Protein AF-A0A2W2BD56-F1 (afdb_monomer_lite)

Radius of gyration: 13.23 Å; chains: 1; bounding box: 44×21×30 Å

Secondary structure (DSSP, 8-state):
--HHHHHHHHHHHHHTTTS-HHHHHHHHHHHHHHHS-HHHHHHHHHHHHH-GGGS-HHHHHHGGGS-BTTTBTTSTTSSSS-----

Structure (mmCIF, N/CA/C/O backbone):
data_AF-A0A2W2BD56-F1
#
_entry.id   AF-A0A2W2BD56-F1
#
loop_
_atom_site.group_PDB
_atom_site.id
_atom_site.type_symbol
_atom_site.label_atom_id
_atom_site.label_alt_id
_atom_site.label_comp_id
_atom_site.label_asym_id
_atom_site.label_entity_id
_atom_site.label_seq_id
_atom_site.pdbx_PDB_ins_code
_atom_site.Cartn_x
_atom_site.Cartn_y
_atom_site.Cartn_z
_atom_site.occupancy
_atom_site.B_iso_or_equiv
_atom_site.auth_seq_id
_atom_site.auth_comp_id
_atom_site.auth_asym_id
_atom_site.auth_atom_id
_atom_site.pdbx_PDB_model_num
ATOM 1 N N . MET A 1 1 ? -15.072 6.605 1.882 1.00 66.06 1 MET A N 1
ATOM 2 C CA . MET A 1 1 ? -14.337 6.968 0.654 1.00 66.06 1 MET A CA 1
ATOM 3 C C . MET A 1 1 ? -13.595 8.297 0.740 1.00 66.06 1 MET A C 1
ATOM 5 O O . MET A 1 1 ? -14.076 9.336 0.293 1.00 66.06 1 MET A O 1
ATOM 9 N N . ASP A 1 2 ? -12.365 8.244 1.243 1.00 78.94 2 ASP A N 1
ATOM 10 C CA . ASP A 1 2 ? -11.316 9.223 0.949 1.00 78.94 2 ASP A CA 1
ATOM 11 C C . ASP A 1 2 ? -10.767 9.001 -0.466 1.00 78.94 2 ASP A C 1
ATOM 13 O O . ASP A 1 2 ? -9.800 8.270 -0.693 1.00 78.94 2 ASP A O 1
ATOM 17 N N . SER A 1 3 ? -11.417 9.638 -1.438 1.00 83.75 3 SER A N 1
ATOM 18 C CA . SER A 1 3 ? -11.086 9.506 -2.857 1.00 83.75 3 SER A CA 1
ATOM 19 C C . SER A 1 3 ? -9.647 9.908 -3.175 1.00 83.75 3 SER A C 1
ATOM 21 O O . SER A 1 3 ? -9.058 9.347 -4.096 1.00 83.75 3 SER A O 1
ATOM 23 N N . HIS A 1 4 ? -9.046 10.824 -2.414 1.00 91.38 4 HIS A N 1
ATOM 24 C CA . HIS A 1 4 ? -7.665 11.239 -2.632 1.00 91.38 4 HIS A CA 1
ATOM 25 C C . HIS A 1 4 ? -6.674 10.145 -2.215 1.00 91.38 4 HIS A C 1
ATOM 27 O O . HIS A 1 4 ? -5.742 9.848 -2.961 1.00 91.38 4 HIS A O 1
ATOM 33 N N . LEU A 1 5 ? -6.897 9.491 -1.069 1.00 92.94 5 LEU A N 1
ATOM 34 C CA . LEU A 1 5 ? -6.056 8.377 -0.614 1.00 92.94 5 LEU A CA 1
ATOM 35 C C . LEU A 1 5 ? -6.079 7.200 -1.600 1.00 92.94 5 LEU A C 1
ATOM 37 O O . LEU A 1 5 ? -5.026 6.651 -1.930 1.00 92.94 5 LEU A O 1
ATOM 41 N N . VAL A 1 6 ? -7.271 6.846 -2.092 1.00 92.69 6 VAL A N 1
ATOM 42 C CA . VAL A 1 6 ? -7.462 5.771 -3.079 1.00 92.69 6 VAL A CA 1
ATOM 43 C C . VAL A 1 6 ? -6.757 6.108 -4.395 1.00 92.69 6 VAL A C 1
ATOM 45 O O . VAL A 1 6 ? -6.023 5.274 -4.925 1.00 92.69 6 VAL A O 1
ATOM 48 N N . HIS A 1 7 ? -6.904 7.343 -4.892 1.00 94.44 7 HIS A N 1
ATOM 49 C CA . HIS A 1 7 ? -6.201 7.794 -6.098 1.00 94.44 7 HIS A CA 1
ATOM 50 C C . HIS A 1 7 ? -4.682 7.716 -5.934 1.00 94.44 7 HIS A C 1
ATOM 52 O O . HIS A 1 7 ? -4.021 7.119 -6.777 1.00 94.44 7 HIS A O 1
ATOM 58 N N . MET A 1 8 ? -4.130 8.226 -4.826 1.00 94.56 8 MET A N 1
ATOM 59 C CA . MET A 1 8 ? -2.686 8.154 -4.573 1.00 94.56 8 MET A CA 1
ATOM 60 C C . MET A 1 8 ? -2.177 6.707 -4.544 1.00 94.56 8 MET A C 1
ATOM 62 O O . MET A 1 8 ? -1.131 6.413 -5.120 1.00 94.56 8 MET A O 1
ATOM 66 N N . ALA A 1 9 ? -2.905 5.793 -3.894 1.00 93.75 9 ALA A N 1
ATOM 67 C CA . ALA A 1 9 ? -2.545 4.376 -3.868 1.00 93.75 9 ALA A CA 1
ATOM 68 C C . ALA A 1 9 ? -2.528 3.781 -5.286 1.00 93.75 9 ALA A C 1
ATOM 70 O O . ALA A 1 9 ? -1.544 3.164 -5.699 1.00 93.75 9 ALA A O 1
ATOM 71 N N . ASN A 1 10 ? -3.588 4.013 -6.057 1.00 94.69 10 ASN A N 1
ATOM 72 C CA . ASN A 1 10 ? -3.702 3.510 -7.423 1.00 94.69 10 ASN A CA 1
ATOM 73 C C . ASN A 1 10 ? -2.636 4.096 -8.360 1.00 94.69 10 ASN A C 1
ATOM 75 O O . ASN A 1 10 ? -2.110 3.367 -9.203 1.00 94.69 10 ASN A O 1
ATOM 79 N N . ASP A 1 11 ? -2.266 5.364 -8.186 1.00 95.00 11 ASP A N 1
ATOM 80 C CA . ASP A 1 11 ? -1.191 5.997 -8.951 1.00 95.00 11 ASP A CA 1
ATOM 81 C C . ASP A 1 11 ? 0.155 5.322 -8.678 1.00 95.00 11 ASP A C 1
ATOM 83 O O . ASP A 1 11 ? 0.859 4.959 -9.624 1.00 95.00 11 ASP A O 1
ATOM 87 N N . ILE A 1 12 ? 0.492 5.059 -7.409 1.00 93.31 12 ILE A N 1
ATOM 88 C CA . ILE A 1 12 ? 1.723 4.337 -7.042 1.00 93.31 12 ILE A CA 1
ATOM 89 C C . ILE A 1 12 ? 1.759 2.958 -7.714 1.00 93.31 12 ILE A C 1
ATOM 91 O O . ILE A 1 12 ? 2.790 2.575 -8.271 1.00 93.31 12 ILE A O 1
ATOM 95 N N . ALA A 1 13 ? 0.642 2.224 -7.711 1.00 92.94 13 ALA A N 1
ATOM 96 C CA . ALA A 1 13 ? 0.546 0.938 -8.400 1.00 92.94 13 ALA A CA 1
ATOM 97 C C . ALA A 1 13 ? 0.742 1.071 -9.917 1.00 92.94 13 ALA A C 1
ATOM 99 O O . ALA A 1 13 ? 1.487 0.296 -10.517 1.00 92.94 13 ALA A O 1
ATOM 100 N N . ARG A 1 14 ? 0.132 2.082 -10.542 1.00 92.88 14 ARG A N 1
ATOM 101 C CA . ARG A 1 14 ? 0.259 2.334 -11.981 1.00 92.88 14 ARG A CA 1
ATOM 102 C C . ARG A 1 14 ? 1.695 2.653 -12.393 1.00 92.88 14 ARG A C 1
ATOM 104 O O . ARG A 1 14 ? 2.128 2.205 -13.450 1.00 92.88 14 ARG A O 1
ATOM 111 N N . PHE A 1 15 ? 2.455 3.367 -11.562 1.00 90.19 15 PHE A N 1
ATOM 112 C CA . PHE A 1 15 ? 3.879 3.620 -11.818 1.00 90.19 15 PHE A CA 1
ATOM 113 C C . PHE A 1 15 ? 4.713 2.335 -11.892 1.00 90.19 15 PHE A C 1
ATOM 115 O O . PHE A 1 15 ? 5.693 2.289 -12.631 1.00 90.19 15 PHE A O 1
ATOM 122 N N . HIS A 1 16 ? 4.310 1.287 -11.170 1.00 87.50 16 HIS A N 1
ATOM 123 C CA . HIS A 1 16 ? 5.054 0.030 -11.081 1.00 87.50 16 HIS A CA 1
ATOM 124 C C . HIS A 1 16 ? 4.476 -1.091 -11.957 1.00 87.50 16 HIS A C 1
ATOM 126 O O . HIS A 1 16 ? 4.966 -2.214 -11.914 1.00 87.50 16 HIS A O 1
ATOM 132 N N . GLN A 1 17 ? 3.485 -0.798 -12.805 1.00 85.12 17 GL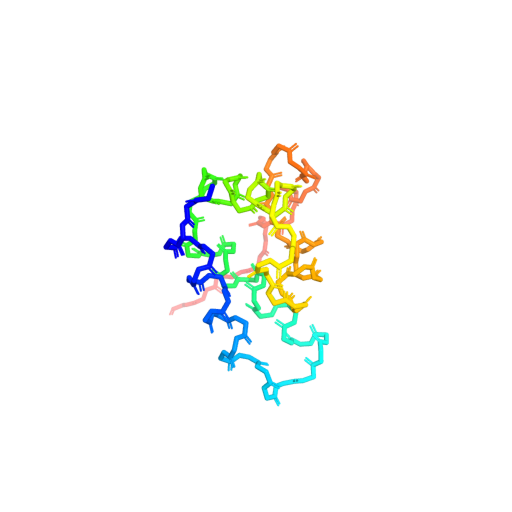N A N 1
ATOM 133 C CA . GLN A 1 17 ? 2.829 -1.796 -13.661 1.00 85.12 17 GLN A CA 1
ATOM 134 C C . GLN A 1 17 ? 3.756 -2.437 -14.714 1.00 85.12 17 GLN A C 1
ATOM 136 O O . GLN A 1 17 ? 3.397 -3.446 -15.311 1.00 85.12 17 GLN A O 1
ATOM 141 N N . SER A 1 18 ? 4.912 -1.824 -14.986 1.00 87.94 18 SER A N 1
ATOM 142 C CA . SER A 1 18 ? 5.900 -2.319 -15.955 1.00 87.94 18 SER A CA 1
ATOM 143 C C . SER A 1 18 ? 6.852 -3.371 -15.371 1.00 87.94 18 SER A C 1
ATOM 145 O O . SER A 1 18 ? 7.602 -3.983 -16.128 1.00 87.94 18 SER A O 1
ATOM 147 N N . PHE A 1 19 ? 6.860 -3.551 -14.047 1.00 88.88 19 PHE A N 1
ATOM 148 C CA . PHE A 1 19 ? 7.659 -4.571 -13.366 1.00 88.88 19 PHE A CA 1
ATOM 149 C C . PHE A 1 19 ? 6.894 -5.895 -13.279 1.00 88.88 19 PHE A C 1
ATOM 151 O O . PHE A 1 19 ? 5.684 -5.946 -13.518 1.00 88.88 19 PHE A O 1
ATOM 158 N N . SER A 1 20 ? 7.593 -6.977 -12.925 1.00 91.81 20 SER A N 1
ATOM 159 C CA . SER A 1 20 ? 6.917 -8.231 -12.591 1.00 91.81 20 SER A CA 1
ATOM 160 C C . SER A 1 20 ? 6.006 -8.039 -11.373 1.00 91.81 20 SER A C 1
ATOM 162 O O . SER A 1 20 ? 6.235 -7.153 -10.551 1.00 91.81 20 SER A O 1
ATOM 164 N N . GLU A 1 21 ? 4.959 -8.856 -11.251 1.00 88.69 21 GLU A N 1
ATOM 165 C CA . GLU A 1 21 ? 3.968 -8.694 -10.182 1.00 88.69 21 GLU A CA 1
ATOM 166 C C . GLU A 1 21 ? 4.605 -8.720 -8.784 1.00 88.69 21 GLU A C 1
ATOM 168 O O . GLU A 1 21 ? 4.314 -7.847 -7.970 1.00 88.69 21 GLU A O 1
ATOM 173 N N . ASP A 1 22 ? 5.521 -9.656 -8.530 1.00 89.38 22 ASP A N 1
ATOM 174 C CA . ASP A 1 22 ? 6.202 -9.786 -7.238 1.00 89.38 22 ASP A CA 1
ATOM 175 C C . ASP A 1 22 ? 7.070 -8.561 -6.906 1.00 89.38 22 ASP A C 1
ATOM 177 O O . ASP A 1 22 ? 7.029 -8.049 -5.780 1.00 89.38 22 ASP A O 1
ATOM 181 N N . GLU A 1 23 ? 7.826 -8.057 -7.887 1.00 92.44 23 GLU A N 1
ATOM 182 C CA . GLU A 1 23 ? 8.650 -6.851 -7.735 1.00 92.44 23 GLU A CA 1
ATOM 183 C C . GLU A 1 23 ? 7.774 -5.618 -7.519 1.00 92.44 23 GLU A C 1
ATOM 185 O O . GLU A 1 23 ? 7.992 -4.850 -6.580 1.00 92.44 23 GLU A O 1
ATOM 190 N N . ALA A 1 24 ? 6.735 -5.457 -8.338 1.00 93.56 24 ALA A N 1
ATOM 191 C CA . ALA A 1 24 ? 5.793 -4.356 -8.240 1.00 93.56 24 ALA A CA 1
ATOM 192 C C . ALA A 1 24 ? 5.096 -4.356 -6.872 1.00 93.56 24 ALA A C 1
ATOM 194 O O . ALA A 1 24 ? 5.006 -3.314 -6.220 1.00 93.56 24 ALA A O 1
ATOM 195 N N . MET A 1 25 ? 4.670 -5.528 -6.387 1.00 93.81 25 MET A N 1
ATOM 196 C CA . MET A 1 25 ? 4.034 -5.676 -5.080 1.00 93.81 25 MET A CA 1
ATOM 197 C C . MET A 1 25 ? 4.941 -5.188 -3.953 1.00 93.81 25 MET A C 1
ATOM 199 O O . MET A 1 25 ? 4.474 -4.502 -3.036 1.00 93.81 25 MET A O 1
ATOM 203 N N . GLN A 1 26 ? 6.222 -5.558 -4.013 1.00 92.25 26 GLN A N 1
ATOM 204 C CA . GLN A 1 26 ? 7.215 -5.170 -3.022 1.00 92.25 26 GLN A CA 1
ATOM 205 C C . GLN A 1 26 ? 7.536 -3.674 -3.088 1.00 92.25 26 GLN A C 1
ATOM 207 O O . GLN A 1 26 ? 7.472 -3.007 -2.056 1.00 92.25 26 GLN A O 1
ATOM 212 N N . MET A 1 27 ? 7.785 -3.127 -4.280 1.00 92.12 27 MET A N 1
ATOM 213 C CA . MET A 1 27 ? 8.090 -1.703 -4.464 1.00 92.12 27 MET A CA 1
ATOM 214 C C . MET A 1 27 ? 6.937 -0.800 -4.004 1.00 92.12 27 MET A C 1
ATOM 216 O O . MET A 1 27 ? 7.161 0.199 -3.319 1.00 92.12 27 MET A O 1
ATOM 220 N N . VAL A 1 28 ? 5.691 -1.173 -4.311 1.00 94.75 28 VAL A N 1
ATOM 221 C CA . VAL A 1 28 ? 4.489 -0.452 -3.860 1.00 94.75 28 VAL A CA 1
ATOM 222 C C . VAL A 1 28 ? 4.383 -0.464 -2.334 1.00 94.75 28 VAL A C 1
ATOM 224 O O . VAL A 1 28 ? 4.186 0.585 -1.714 1.00 94.75 28 VAL A O 1
ATOM 227 N N . ALA A 1 29 ? 4.551 -1.633 -1.708 1.00 93.69 29 ALA A N 1
ATOM 228 C CA . ALA A 1 29 ? 4.479 -1.756 -0.256 1.00 93.69 29 ALA A CA 1
ATOM 229 C C . ALA A 1 29 ? 5.599 -0.971 0.446 1.00 93.69 29 ALA A C 1
ATOM 231 O O . ALA A 1 29 ? 5.342 -0.280 1.433 1.00 93.69 29 ALA A O 1
ATOM 232 N N . GLU A 1 30 ? 6.828 -1.021 -0.073 1.00 93.00 30 GLU A N 1
ATOM 233 C CA . GLU A 1 30 ? 7.959 -0.236 0.428 1.00 93.00 30 GLU A CA 1
ATOM 234 C C . GLU A 1 30 ? 7.714 1.270 0.297 1.00 93.00 30 GLU A C 1
ATOM 236 O O . GLU A 1 30 ? 7.943 2.012 1.257 1.00 93.00 30 GLU A O 1
ATOM 241 N N . HIS A 1 31 ? 7.187 1.727 -0.843 1.00 93.88 31 HIS A N 1
ATOM 242 C CA . HIS A 1 31 ? 6.864 3.134 -1.062 1.00 93.88 31 HIS A CA 1
ATOM 243 C C . HIS A 1 31 ? 5.830 3.637 -0.050 1.00 93.88 31 HIS A C 1
ATOM 245 O O . HIS A 1 31 ? 6.046 4.673 0.583 1.00 93.88 31 HIS A O 1
ATOM 251 N N . ILE A 1 32 ? 4.743 2.890 0.155 1.00 93.69 32 ILE A N 1
ATOM 252 C CA . ILE A 1 32 ? 3.706 3.233 1.136 1.00 93.69 32 ILE A CA 1
ATOM 253 C C . ILE A 1 32 ? 4.288 3.207 2.554 1.00 93.69 32 ILE A C 1
ATOM 255 O O . ILE A 1 32 ? 4.122 4.159 3.312 1.00 93.69 32 ILE A O 1
ATOM 259 N N . ASN A 1 33 ? 5.047 2.172 2.916 1.00 92.31 33 ASN A N 1
ATOM 260 C CA . ASN A 1 33 ? 5.657 2.057 4.243 1.00 92.31 33 ASN A CA 1
ATOM 261 C C . ASN A 1 33 ? 6.661 3.176 4.558 1.00 92.31 33 ASN A C 1
ATOM 263 O O . ASN A 1 33 ? 6.838 3.516 5.729 1.00 92.31 33 ASN A O 1
ATOM 267 N N . LYS A 1 34 ? 7.355 3.706 3.545 1.00 91.88 34 LYS A N 1
ATOM 268 C CA . LYS A 1 34 ? 8.362 4.764 3.702 1.00 91.88 34 LYS A CA 1
ATOM 269 C C . LYS A 1 34 ? 7.755 6.165 3.687 1.00 91.88 34 LYS A C 1
ATOM 271 O O . LYS A 1 34 ? 8.211 7.013 4.446 1.00 91.88 34 LYS A O 1
ATOM 276 N N . ASN A 1 35 ? 6.762 6.411 2.834 1.00 93.56 35 ASN A N 1
ATOM 277 C CA . ASN A 1 35 ? 6.235 7.758 2.603 1.00 93.56 35 ASN A CA 1
ATOM 278 C C . ASN A 1 35 ? 4.956 8.055 3.395 1.00 93.56 35 ASN A C 1
ATOM 280 O O . ASN A 1 35 ? 4.629 9.223 3.588 1.00 93.56 35 ASN A O 1
ATOM 284 N N . TRP A 1 36 ? 4.209 7.037 3.840 1.00 93.12 36 TRP A N 1
ATOM 285 C CA . TRP A 1 36 ? 2.913 7.244 4.488 1.00 93.12 36 TRP A CA 1
ATOM 286 C C . TRP A 1 36 ? 2.995 7.085 6.006 1.00 93.12 36 TRP A C 1
ATOM 288 O O . TRP A 1 36 ? 3.535 6.112 6.549 1.00 93.12 36 TRP A O 1
ATOM 298 N N . ALA A 1 37 ? 2.363 8.023 6.712 1.00 91.62 37 ALA A N 1
ATOM 299 C CA . ALA A 1 37 ? 2.204 7.949 8.157 1.00 91.62 37 ALA A CA 1
ATOM 300 C C . ALA A 1 37 ? 1.404 6.691 8.573 1.00 91.62 37 ALA A C 1
ATOM 302 O O . ALA A 1 37 ? 0.589 6.186 7.793 1.00 91.62 37 ALA A O 1
ATOM 303 N N . PRO A 1 38 ? 1.583 6.175 9.806 1.00 90.50 38 PRO A N 1
ATOM 304 C CA . PRO A 1 38 ? 0.827 5.019 10.297 1.00 90.50 38 PRO A CA 1
ATOM 305 C C . PRO A 1 38 ? -0.699 5.170 10.179 1.00 90.50 38 PRO A C 1
ATOM 307 O O . PRO 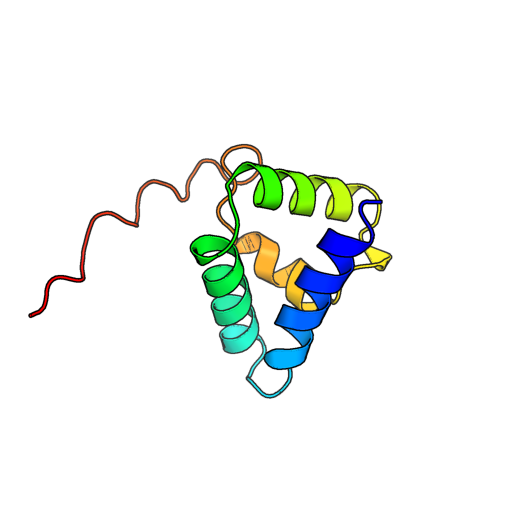A 1 38 ? -1.376 4.211 9.820 1.00 90.50 38 PRO A O 1
ATOM 310 N N . SER A 1 39 ? -1.234 6.372 10.415 1.00 90.44 39 SER A N 1
ATOM 311 C CA . SER A 1 39 ? -2.667 6.675 10.286 1.00 90.44 39 SER A CA 1
ATOM 312 C C . SER A 1 39 ? -3.170 6.588 8.842 1.00 90.44 39 SER A C 1
ATOM 314 O O . SER A 1 39 ? -4.254 6.069 8.602 1.00 90.44 39 SER A O 1
ATOM 316 N N . MET A 1 40 ? -2.374 7.032 7.863 1.00 93.31 40 MET A N 1
ATOM 317 C CA . MET A 1 40 ? -2.712 6.893 6.441 1.00 93.31 40 MET A CA 1
ATOM 318 C C . MET A 1 40 ? -2.741 5.427 6.019 1.00 93.31 40 MET A C 1
ATOM 320 O O . MET A 1 40 ? -3.634 5.013 5.287 1.00 93.31 40 MET A O 1
ATOM 324 N N . ARG A 1 41 ? -1.788 4.627 6.515 1.00 93.88 41 ARG A N 1
ATOM 325 C CA . ARG A 1 41 ? -1.778 3.179 6.286 1.00 93.88 41 ARG A CA 1
ATOM 326 C C . ARG A 1 41 ? -3.011 2.531 6.904 1.00 93.88 41 ARG A C 1
ATOM 328 O O . ARG A 1 41 ? -3.666 1.766 6.224 1.00 93.88 41 ARG A O 1
ATOM 335 N N . GLN A 1 42 ? -3.395 2.877 8.130 1.00 92.19 42 GLN A N 1
ATOM 336 C CA . GLN A 1 42 ? -4.650 2.385 8.719 1.00 92.19 42 GLN A CA 1
ATOM 337 C C . GLN A 1 42 ? -5.868 2.730 7.857 1.00 92.19 42 GLN A C 1
ATOM 339 O O . GLN A 1 42 ? -6.644 1.836 7.530 1.00 92.19 42 GLN A O 1
ATOM 344 N N . LYS A 1 43 ? -5.973 3.987 7.420 1.00 92.88 43 LYS A N 1
ATOM 345 C CA . LYS A 1 43 ? -7.069 4.445 6.565 1.00 92.88 43 LYS A CA 1
ATOM 346 C C . LYS A 1 43 ? -7.111 3.718 5.218 1.00 92.88 43 LYS A C 1
ATOM 348 O O . LYS A 1 43 ? -8.189 3.411 4.736 1.00 92.88 43 LYS A O 1
ATOM 353 N N . LEU A 1 44 ? -5.957 3.376 4.638 1.00 93.44 44 LEU A N 1
ATOM 354 C CA . LEU A 1 44 ? -5.886 2.577 3.410 1.00 93.44 44 LEU A CA 1
ATOM 355 C C . LEU A 1 44 ? -6.560 1.210 3.579 1.00 93.44 44 LEU A C 1
ATOM 357 O O . LEU A 1 44 ? -7.312 0.790 2.707 1.00 93.44 44 LEU A O 1
ATOM 361 N N . PHE A 1 45 ? -6.303 0.526 4.698 1.00 93.38 45 PHE A N 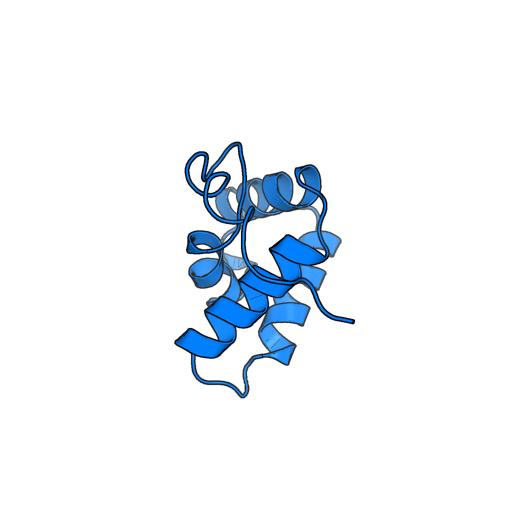1
ATOM 362 C CA . PHE A 1 45 ? -6.939 -0.762 4.989 1.00 93.38 45 PHE A CA 1
ATOM 363 C C . PHE A 1 45 ? -8.443 -0.612 5.244 1.00 93.38 45 PHE A C 1
ATOM 365 O O . PHE A 1 45 ? -9.209 -1.455 4.793 1.00 93.38 45 PHE A O 1
ATOM 372 N N . GLU A 1 46 ? -8.866 0.447 5.937 1.00 93.56 46 GLU A N 1
ATOM 373 C CA . GLU A 1 46 ? -10.287 0.740 6.180 1.00 93.56 46 GLU A CA 1
ATOM 374 C C . GLU A 1 46 ? -11.035 0.988 4.862 1.00 93.56 46 GLU A C 1
ATOM 376 O O . GLU A 1 46 ? -12.026 0.320 4.578 1.00 93.56 46 GLU A O 1
ATOM 381 N N . GLU A 1 47 ? -10.500 1.857 4.004 1.00 93.75 47 GLU A N 1
ATOM 382 C CA . GLU A 1 47 ? -11.073 2.140 2.685 1.00 93.75 47 GLU A CA 1
ATOM 383 C C . GLU A 1 47 ? -11.072 0.896 1.785 1.00 93.75 47 GLU A C 1
ATOM 385 O O . GLU A 1 47 ? -12.031 0.669 1.052 1.00 93.75 47 GLU A O 1
ATOM 390 N N . PHE A 1 48 ? -10.042 0.047 1.860 1.00 93.25 48 PHE A N 1
ATOM 391 C CA . PHE A 1 48 ? -10.015 -1.221 1.126 1.00 93.25 48 PHE A CA 1
ATOM 392 C C . PHE A 1 48 ? -11.082 -2.210 1.6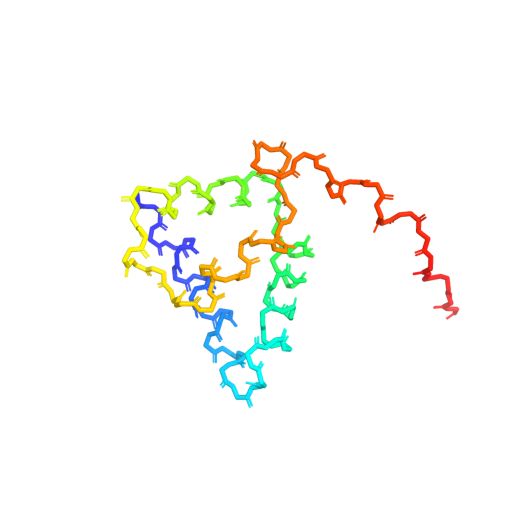11 1.00 93.25 48 PHE A C 1
ATOM 394 O O . PHE A 1 48 ? -11.641 -2.948 0.805 1.00 93.25 48 PHE A O 1
ATOM 401 N N . GLN A 1 49 ? -11.382 -2.240 2.912 1.00 91.50 49 GLN A N 1
ATOM 402 C CA . GLN A 1 49 ? -12.440 -3.094 3.460 1.00 91.50 49 GLN A CA 1
ATOM 403 C C . GLN A 1 49 ? -13.837 -2.625 3.039 1.00 91.50 49 GLN A C 1
ATOM 405 O O . GLN A 1 49 ? -14.692 -3.460 2.746 1.00 91.50 49 GLN A O 1
ATOM 410 N N . GLU A 1 50 ? -14.068 -1.312 2.992 1.00 93.06 50 GLU A N 1
ATOM 411 C CA . GLU A 1 50 ? -15.359 -0.733 2.598 1.00 93.06 50 GLU A CA 1
ATOM 412 C C . GLU A 1 50 ? -15.567 -0.722 1.076 1.00 93.06 50 GLU A C 1
ATOM 414 O O . GLU A 1 50 ? -16.678 -0.947 0.592 1.00 93.06 50 GLU A O 1
ATOM 419 N N . HIS A 1 51 ? -14.500 -0.476 0.312 1.00 92.62 51 HIS A N 1
ATOM 420 C CA . HIS A 1 51 ? -14.547 -0.232 -1.130 1.00 92.62 51 HIS A CA 1
ATOM 421 C C . HIS A 1 51 ? -13.436 -0.978 -1.901 1.00 92.62 51 HIS A C 1
ATOM 423 O O . HIS A 1 51 ? -12.660 -0.355 -2.629 1.00 92.62 51 HIS A O 1
ATOM 429 N N . PRO A 1 52 ? -13.345 -2.320 -1.810 1.00 91.19 52 PRO A N 1
ATOM 430 C CA . PRO A 1 52 ? -12.251 -3.082 -2.423 1.00 91.19 52 PRO A CA 1
ATOM 431 C C . PRO A 1 52 ? -12.206 -2.970 -3.955 1.00 91.19 52 PRO A C 1
ATOM 433 O O . PRO A 1 52 ? -11.135 -3.089 -4.545 1.00 91.19 52 PRO A O 1
ATOM 436 N N . SER A 1 53 ? -13.350 -2.725 -4.605 1.00 92.69 53 SER A N 1
ATOM 437 C CA . SER A 1 53 ? -13.463 -2.572 -6.063 1.00 92.69 53 SER A CA 1
ATOM 438 C C . SER A 1 53 ? -12.773 -1.326 -6.614 1.00 92.69 53 SER A C 1
ATOM 440 O O . SER A 1 53 ? -12.459 -1.285 -7.800 1.00 92.69 53 SER A O 1
ATOM 442 N N . GLU A 1 54 ? -12.527 -0.326 -5.769 1.00 92.44 54 GLU A N 1
ATOM 443 C CA . GLU A 1 54 ? -11.915 0.943 -6.175 1.00 92.44 54 GLU A CA 1
ATOM 444 C C . GLU A 1 54 ? -10.387 0.874 -6.222 1.00 92.44 54 GLU A C 1
ATOM 446 O O . GLU A 1 54 ? -9.725 1.796 -6.702 1.00 92.44 54 GLU A O 1
ATOM 451 N N . PHE A 1 55 ? -9.807 -0.215 -5.720 1.00 93.38 55 PHE A N 1
ATOM 452 C CA . PHE A 1 55 ? -8.368 -0.396 -5.663 1.00 93.38 55 PHE A CA 1
ATOM 453 C C . PHE A 1 55 ? -7.863 -1.233 -6.825 1.00 93.38 55 PHE A C 1
ATOM 455 O O . PHE A 1 55 ? -8.441 -2.248 -7.217 1.00 93.38 55 PHE A O 1
ATOM 462 N N . ASN A 1 56 ? -6.703 -0.839 -7.340 1.00 91.81 56 ASN A N 1
ATOM 463 C CA . ASN A 1 56 ? -5.968 -1.651 -8.288 1.00 91.81 56 ASN A CA 1
ATOM 464 C C . ASN A 1 56 ? -5.615 -3.010 -7.654 1.00 91.81 56 ASN A C 1
ATOM 466 O O . ASN A 1 56 ? -5.253 -3.089 -6.477 1.00 91.81 56 ASN A O 1
ATOM 470 N N . ASN A 1 57 ? -5.658 -4.079 -8.454 1.00 92.00 57 ASN A N 1
ATOM 471 C CA . ASN A 1 57 ? -5.314 -5.428 -8.009 1.00 92.00 57 ASN A CA 1
ATOM 472 C C . ASN A 1 57 ? -3.914 -5.503 -7.370 1.00 92.00 57 ASN A C 1
ATOM 474 O O . ASN A 1 57 ? -3.716 -6.224 -6.395 1.00 92.00 57 ASN A O 1
ATOM 478 N N . LEU A 1 58 ? -2.967 -4.700 -7.863 1.00 92.56 58 LEU A N 1
ATOM 479 C CA . LEU A 1 58 ? -1.628 -4.606 -7.298 1.00 92.56 58 LEU A CA 1
ATOM 480 C C . LEU A 1 58 ? -1.641 -4.051 -5.866 1.00 92.56 58 LEU A C 1
ATOM 482 O O . LEU A 1 58 ? -0.944 -4.587 -5.011 1.00 92.56 58 LEU A O 1
ATOM 486 N N . ILE A 1 59 ? -2.480 -3.050 -5.566 1.00 93.75 59 ILE A N 1
ATOM 487 C CA . ILE A 1 59 ? -2.637 -2.537 -4.195 1.00 93.75 59 ILE A CA 1
ATOM 488 C C . ILE A 1 59 ? -3.216 -3.612 -3.287 1.00 93.75 59 ILE A C 1
ATOM 490 O O . ILE A 1 59 ? -2.659 -3.852 -2.218 1.00 93.75 59 ILE A O 1
ATOM 494 N N . ALA A 1 60 ? -4.266 -4.305 -3.737 1.00 92.94 60 ALA A N 1
ATOM 495 C CA . ALA A 1 60 ? -4.880 -5.395 -2.981 1.00 92.94 60 ALA A CA 1
ATOM 496 C C . ALA A 1 60 ? -3.846 -6.456 -2.567 1.00 92.94 60 ALA A C 1
ATOM 498 O O . ALA A 1 60 ? -3.819 -6.897 -1.419 1.00 92.94 60 ALA A O 1
ATOM 499 N N . LYS A 1 61 ? -2.950 -6.82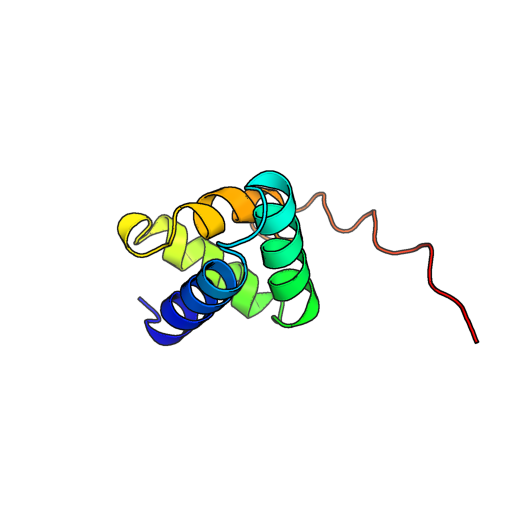2 -3.488 1.00 92.44 61 LYS A N 1
ATOM 500 C CA . LYS A 1 61 ? -1.865 -7.774 -3.235 1.00 92.44 61 LYS A CA 1
ATOM 501 C C . LYS A 1 61 ? -0.781 -7.196 -2.319 1.00 92.44 61 LYS A C 1
ATOM 503 O O . LYS A 1 61 ? -0.330 -7.871 -1.392 1.00 92.44 61 LYS A O 1
ATOM 508 N N . SER A 1 62 ? -0.385 -5.940 -2.528 1.00 92.94 62 SER A N 1
ATOM 509 C CA . SER A 1 62 ? 0.621 -5.254 -1.709 1.00 92.94 62 SER A CA 1
ATOM 510 C C . SER A 1 62 ? 0.210 -5.071 -0.249 1.00 92.94 62 SER A C 1
ATOM 512 O O . SER A 1 62 ? 1.098 -4.982 0.598 1.00 92.94 62 SER A O 1
ATOM 514 N N . LEU A 1 63 ? -1.088 -5.066 0.085 1.00 91.75 63 LEU A N 1
ATOM 515 C CA . LEU A 1 63 ? -1.564 -4.961 1.475 1.00 91.75 63 LEU A CA 1
ATOM 516 C C . LEU A 1 63 ? -0.945 -6.016 2.401 1.00 91.75 63 LEU A C 1
ATOM 518 O O . LEU A 1 63 ? -0.656 -5.710 3.555 1.00 91.75 63 LEU A O 1
ATOM 522 N N . LEU A 1 64 ? -0.638 -7.214 1.891 1.00 89.69 64 LEU A N 1
ATOM 523 C CA . LEU A 1 64 ? 0.036 -8.276 2.653 1.00 89.69 64 LEU A CA 1
ATOM 524 C C . LEU A 1 64 ? 1.447 -7.881 3.135 1.00 89.69 64 LEU A C 1
ATOM 526 O O . LEU A 1 64 ? 1.962 -8.441 4.102 1.00 89.69 64 LEU A O 1
ATOM 530 N N . LYS A 1 65 ? 2.082 -6.919 2.460 1.00 89.88 65 LYS A N 1
ATO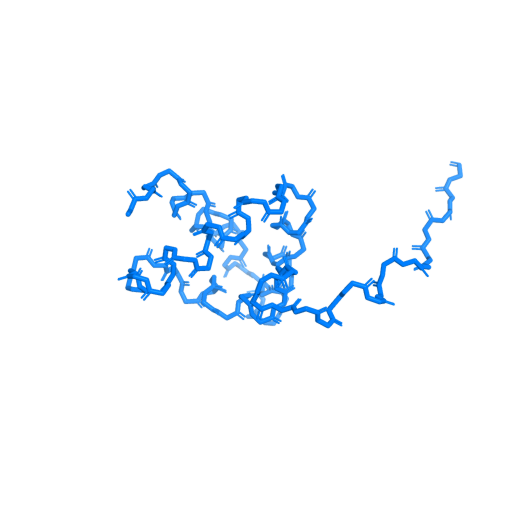M 531 C CA . LYS A 1 65 ? 3.440 -6.422 2.732 1.00 89.88 65 LYS A CA 1
ATOM 532 C C . LYS A 1 65 ? 3.445 -5.013 3.350 1.00 89.88 65 LYS A C 1
ATOM 534 O O . LYS A 1 65 ? 4.509 -4.487 3.682 1.00 89.88 65 LYS A O 1
ATOM 539 N N . ILE A 1 66 ? 2.280 -4.376 3.498 1.00 91.00 66 ILE A N 1
ATOM 540 C CA . ILE A 1 66 ? 2.170 -3.054 4.121 1.00 91.00 66 ILE A CA 1
ATOM 541 C C . ILE A 1 66 ? 2.096 -3.220 5.639 1.00 91.00 66 ILE A C 1
ATOM 543 O O . ILE A 1 66 ? 1.270 -3.947 6.191 1.00 91.00 66 ILE A O 1
ATOM 547 N N . ASN A 1 67 ? 2.966 -2.482 6.317 1.00 88.44 67 ASN A N 1
ATOM 548 C CA . ASN A 1 67 ? 3.041 -2.435 7.763 1.00 88.44 67 ASN A CA 1
ATOM 549 C C . ASN A 1 67 ? 1.854 -1.641 8.304 1.00 88.44 67 ASN A C 1
ATOM 551 O O . ASN A 1 67 ? 1.736 -0.448 8.022 1.00 88.44 67 ASN A O 1
ATOM 555 N N . CYS A 1 68 ? 1.007 -2.239 9.132 1.00 84.06 68 CYS A N 1
ATOM 556 C CA . CYS A 1 68 ? -0.089 -1.512 9.757 1.00 84.06 68 CYS A CA 1
ATOM 557 C C . CYS A 1 68 ? -0.357 -2.073 11.147 1.00 84.06 68 CYS A C 1
ATOM 559 O O . CYS A 1 68 ? -0.894 -3.159 11.257 1.00 84.06 68 CYS A O 1
ATOM 561 N N . ALA A 1 69 ? -0.049 -1.342 12.221 1.00 78.81 69 ALA A N 1
ATOM 562 C CA . ALA A 1 69 ? -0.151 -1.874 13.588 1.00 78.81 69 ALA A CA 1
ATOM 563 C C . ALA A 1 69 ? -1.536 -2.470 13.938 1.00 78.81 69 ALA A C 1
ATOM 565 O O . ALA A 1 69 ? -1.619 -3.407 14.723 1.00 78.81 69 ALA A O 1
ATOM 566 N N . LYS A 1 70 ? -2.615 -1.954 13.329 1.00 76.62 70 LYS A N 1
ATOM 567 C CA . LYS A 1 70 ? -3.995 -2.431 13.526 1.00 76.62 70 LYS A CA 1
ATOM 568 C C . LYS A 1 70 ? -4.322 -3.706 12.733 1.00 76.62 70 LYS A C 1
ATOM 570 O O . LYS A 1 70 ? -5.096 -4.523 13.212 1.00 76.62 70 LYS A O 1
ATOM 575 N N . TYR A 1 71 ? -3.750 -3.871 11.539 1.00 73.94 71 TYR A N 1
ATOM 576 C CA . TYR A 1 71 ? -4.110 -4.942 10.591 1.00 73.94 71 TYR A CA 1
ATOM 577 C C . TYR A 1 71 ? -2.979 -5.952 10.334 1.00 73.94 71 TYR A C 1
ATOM 579 O O . TYR A 1 71 ? -3.212 -7.026 9.794 1.00 73.94 71 TYR A O 1
ATOM 587 N N . ASN A 1 72 ? -1.759 -5.620 10.743 1.00 66.00 72 ASN A N 1
ATOM 588 C CA . ASN A 1 72 ? -0.546 -6.415 10.641 1.00 66.00 72 ASN A CA 1
ATOM 589 C C . ASN A 1 72 ? 0.409 -6.082 11.814 1.00 66.00 72 ASN A C 1
ATOM 591 O O . ASN A 1 72 ? 1.389 -5.350 11.641 1.00 66.00 72 ASN A O 1
ATOM 595 N N . PRO A 1 73 ? 0.108 -6.571 13.031 1.00 56.28 73 PRO A N 1
ATOM 596 C CA . PRO A 1 73 ? 0.874 -6.251 14.236 1.00 56.28 73 PRO A CA 1
ATOM 597 C C . PRO A 1 73 ? 2.276 -6.892 14.288 1.00 56.28 73 PRO A C 1
ATOM 599 O O . PRO A 1 73 ? 3.083 -6.485 15.116 1.00 56.28 73 PRO A O 1
ATOM 602 N N . ASN A 1 74 ? 2.595 -7.853 13.409 1.00 52.72 74 ASN A N 1
ATOM 603 C CA . ASN A 1 74 ? 3.821 -8.667 13.486 1.00 52.72 74 ASN A CA 1
ATOM 604 C C . ASN A 1 74 ? 4.994 -8.187 12.605 1.00 52.72 74 ASN A C 1
ATOM 606 O O . ASN A 1 74 ? 6.024 -8.849 12.565 1.00 52.72 74 ASN A O 1
ATOM 610 N N . GLN A 1 75 ? 4.888 -7.064 11.886 1.00 54.16 75 GLN A N 1
ATOM 611 C CA . GLN A 1 75 ? 5.984 -6.603 11.010 1.00 54.16 75 GLN A CA 1
ATOM 612 C C . GLN A 1 75 ? 6.905 -5.529 11.628 1.00 54.16 75 GLN A C 1
ATOM 614 O O . GLN A 1 75 ? 7.886 -5.122 11.005 1.00 54.16 75 GLN A O 1
ATOM 619 N N . ASN A 1 76 ? 6.656 -5.113 12.875 1.00 47.19 76 ASN A N 1
ATOM 620 C CA . ASN A 1 76 ? 7.513 -4.152 13.584 1.00 47.19 76 ASN A CA 1
ATOM 621 C C . ASN A 1 76 ? 8.834 -4.746 14.121 1.00 47.19 76 ASN A C 1
ATOM 623 O O . ASN A 1 76 ? 9.628 -3.998 14.679 1.00 47.19 76 ASN A O 1
ATOM 627 N N . GLU A 1 77 ? 9.110 -6.043 13.943 1.00 43.91 77 GLU A N 1
ATOM 628 C CA . GLU A 1 77 ? 10.334 -6.679 14.468 1.00 43.91 77 GLU A CA 1
ATOM 629 C C . GLU A 1 77 ? 11.494 -6.784 13.454 1.00 43.91 77 GLU A C 1
ATOM 631 O O . GLU A 1 77 ? 12.561 -7.284 13.798 1.00 43.91 77 GLU A O 1
ATOM 636 N N . ILE A 1 78 ? 11.346 -6.284 12.216 1.00 48.53 78 ILE A N 1
ATOM 637 C CA . ILE A 1 78 ? 12.401 -6.381 11.183 1.00 48.53 78 ILE A CA 1
ATOM 638 C C . ILE A 1 78 ? 12.647 -5.037 10.476 1.00 48.53 78 ILE A C 1
ATOM 640 O O . ILE A 1 78 ? 12.635 -4.961 9.252 1.00 48.53 78 ILE A O 1
ATOM 644 N N . ARG A 1 79 ? 12.849 -3.938 11.214 1.00 48.06 79 ARG A N 1
ATOM 645 C CA . ARG A 1 79 ? 13.495 -2.720 10.657 1.00 48.06 79 ARG A CA 1
ATOM 646 C C . ARG A 1 79 ? 14.542 -2.093 11.583 1.00 48.06 79 ARG A C 1
ATOM 648 O O . ARG A 1 79 ? 14.923 -0.951 11.365 1.00 48.06 79 ARG A O 1
ATOM 655 N N . ASP A 1 80 ? 15.072 -2.869 12.525 1.00 43.19 80 ASP A N 1
ATOM 656 C CA . ASP A 1 80 ? 16.325 -2.563 13.219 1.00 43.19 80 ASP A CA 1
ATOM 657 C C . ASP A 1 80 ? 17.391 -3.579 12.796 1.00 43.19 80 ASP A C 1
ATOM 659 O O . ASP A 1 80 ? 17.675 -4.525 13.528 1.00 43.19 80 ASP A O 1
ATOM 663 N N . LYS A 1 81 ? 17.928 -3.428 11.579 1.00 50.25 81 LYS A N 1
ATOM 664 C CA . LYS A 1 81 ? 19.325 -3.728 11.201 1.00 50.25 81 LYS A CA 1
ATOM 665 C C . LYS A 1 81 ? 19.527 -3.565 9.693 1.00 50.25 81 LYS A C 1
ATOM 667 O O . LYS A 1 81 ? 18.660 -3.930 8.910 1.00 50.25 81 LYS A O 1
ATOM 672 N N . GLU A 1 82 ? 20.718 -3.072 9.353 1.00 43.56 82 GLU A N 1
ATOM 673 C CA . GLU A 1 82 ? 21.314 -2.891 8.018 1.00 43.56 82 GLU A CA 1
ATOM 674 C C . GLU A 1 82 ? 21.008 -1.556 7.309 1.00 43.56 82 GLU A C 1
ATOM 676 O O . GLU A 1 82 ? 19.995 -1.386 6.632 1.00 43.56 82 GLU A O 1
ATOM 681 N N . GLY A 1 83 ? 21.949 -0.607 7.436 1.00 39.84 83 GLY A N 1
ATOM 682 C CA . GLY A 1 83 ? 21.970 0.609 6.619 1.00 39.84 83 GLY A CA 1
ATOM 683 C C . GLY A 1 83 ? 22.869 1.766 7.072 1.00 39.84 83 GLY A C 1
ATOM 684 O O . GLY A 1 83 ? 22.561 2.909 6.756 1.00 39.84 83 GLY A O 1
ATOM 685 N N . THR A 1 84 ? 23.945 1.523 7.824 1.00 49.56 84 THR A N 1
ATOM 686 C CA . THR A 1 84 ? 25.060 2.477 7.968 1.00 49.56 84 THR A CA 1
ATOM 687 C C . THR A 1 84 ? 25.864 2.584 6.672 1.00 49.56 84 THR A C 1
ATOM 689 O O . THR A 1 84 ? 26.230 1.563 6.097 1.00 49.56 84 THR A O 1
ATOM 692 N N . GLY A 1 85 ? 26.226 3.811 6.295 1.00 44.12 85 GLY A N 1
ATOM 693 C CA . GLY A 1 85 ? 27.265 4.132 5.308 1.00 44.12 85 GLY A CA 1
ATOM 694 C C . GLY A 1 85 ? 26.870 5.377 4.515 1.00 44.12 85 GLY A C 1
ATOM 695 O O . GLY A 1 85 ? 25.787 5.407 3.946 1.00 44.12 85 GLY A O 1
ATOM 696 N N . GLY A 1 86 ? 27.640 6.454 4.450 1.00 33.66 86 GLY A N 1
ATOM 697 C CA . GLY A 1 86 ? 28.975 6.796 4.935 1.00 33.66 86 GLY A CA 1
ATOM 698 C C . GLY A 1 86 ? 29.292 8.184 4.383 1.00 33.66 86 GLY A C 1
ATOM 699 O O . GLY A 1 86 ? 28.722 8.517 3.318 1.00 33.66 86 GLY A O 1
#

Organism: NCBI:txid2650924

InterPro domains:
  IPR021074 Formate dehydrogenase, delta subunit [PF11390] (4-61)

Sequence (86 aa):
MDSHLVHMANDIARFHQSFSEDEAMQMVAEHINKNWAPSMRQKLFEEFQEHPSEFNNLIAKSLLKINCAKYNPNQNEIRDKEGTGG

pLDDT: mean 83.3, std 17.12, range [33.66, 95.0]

Foldseek 3Di:
DPPVLQVVLQVLLVVLVPDDLVVSLQSSQVCCQVPPDLVSLVVLVVCCVVPVVSHDPSSVSSNVSHDHCVPHVPPPPPPPDDDDDD